Protein AF-A0A7S4CYU5-F1 (afdb_monomer_lite)

Radius of gyration: 22.6 Å; chains: 1; bounding box: 59×36×66 Å

Structure (mmCIF, N/CA/C/O backbone):
data_AF-A0A7S4CYU5-F1
#
_entry.id   AF-A0A7S4CYU5-F1
#
loop_
_atom_site.group_PDB
_atom_site.id
_atom_site.type_symbol
_atom_site.label_atom_id
_atom_site.label_alt_id
_atom_site.label_comp_id
_atom_site.label_asym_id
_atom_site.label_entity_id
_atom_site.label_seq_id
_atom_site.pdbx_PDB_ins_code
_atom_site.Cartn_x
_atom_site.Cartn_y
_atom_site.Cartn_z
_atom_site.occupancy
_atom_site.B_iso_or_equiv
_atom_site.auth_seq_id
_atom_site.auth_comp_id
_atom_site.auth_asym_id
_atom_site.auth_atom_id
_atom_site.pdbx_PDB_model_num
ATOM 1 N N . GLN A 1 1 ? -33.984 5.430 42.121 1.00 71.25 1 GLN A N 1
ATOM 2 C CA . GLN A 1 1 ? -34.114 4.980 40.721 1.00 71.25 1 GLN A CA 1
ATOM 3 C C . GLN A 1 1 ? -33.238 5.799 39.777 1.00 71.25 1 GLN A C 1
ATOM 5 O O . GLN A 1 1 ? -32.381 5.196 39.154 1.00 71.25 1 GLN A O 1
ATOM 10 N N . GLU A 1 2 ? -33.343 7.132 39.719 1.00 77.12 2 GLU A N 1
ATOM 11 C CA . GLU A 1 2 ? -32.511 7.954 38.804 1.00 77.12 2 GLU A CA 1
ATOM 12 C C . GLU A 1 2 ? -30.994 7.774 38.981 1.00 77.12 2 GLU A C 1
ATOM 14 O O . GLU A 1 2 ? -30.275 7.568 38.008 1.00 77.12 2 GLU A O 1
ATOM 19 N N . GLN A 1 3 ? -30.501 7.766 40.223 1.00 79.38 3 GLN A N 1
ATOM 20 C CA . GLN A 1 3 ? -29.066 7.624 40.515 1.00 79.38 3 GLN A CA 1
ATOM 21 C C . GLN A 1 3 ? -28.488 6.261 40.083 1.00 79.38 3 GLN A C 1
ATOM 23 O O . GLN A 1 3 ? -27.298 6.115 39.817 1.00 79.38 3 GLN A O 1
ATOM 28 N N . GLU A 1 4 ? -29.335 5.235 40.031 1.00 80.75 4 GLU A N 1
ATOM 29 C CA . GLU A 1 4 ? -28.962 3.897 39.576 1.00 80.75 4 GLU A CA 1
ATOM 30 C C . GLU A 1 4 ? -28.931 3.829 38.045 1.00 80.75 4 GLU A C 1
ATOM 32 O O . GLU A 1 4 ? -28.018 3.243 37.474 1.00 80.75 4 GLU A O 1
ATOM 37 N N . GLN A 1 5 ? -29.863 4.529 37.394 1.00 82.88 5 GLN A N 1
ATOM 38 C CA . GLN A 1 5 ? -29.935 4.676 35.943 1.00 82.88 5 GLN A CA 1
ATOM 39 C C . GLN A 1 5 ? -28.737 5.459 35.377 1.00 82.88 5 GLN A C 1
ATOM 41 O O . GLN A 1 5 ? -28.166 5.048 34.371 1.00 82.88 5 GLN A O 1
ATOM 46 N N . GLN A 1 6 ? -28.307 6.532 36.053 1.00 82.44 6 GLN A N 1
ATOM 47 C CA . GLN A 1 6 ? -27.100 7.285 35.679 1.00 82.44 6 GLN A CA 1
ATOM 48 C C . GLN A 1 6 ? -25.835 6.423 35.758 1.00 82.44 6 GLN A C 1
ATOM 50 O O . GLN A 1 6 ? -25.078 6.366 34.794 1.00 82.44 6 GLN A O 1
ATOM 55 N N . ARG A 1 7 ? -25.645 5.672 36.854 1.00 82.88 7 ARG A N 1
ATOM 56 C CA . ARG A 1 7 ? -24.494 4.758 36.984 1.00 82.88 7 ARG A CA 1
ATOM 57 C C . ARG A 1 7 ? -24.475 3.662 35.920 1.00 82.88 7 ARG A C 1
ATOM 59 O O . ARG A 1 7 ? -23.401 3.213 35.532 1.00 82.88 7 ARG A O 1
ATOM 66 N N . GLN A 1 8 ? -25.644 3.199 35.483 1.00 81.12 8 GLN A N 1
ATOM 67 C CA . GLN A 1 8 ? -25.748 2.210 34.412 1.00 81.12 8 GLN A CA 1
ATOM 68 C C . GLN A 1 8 ? -25.291 2.802 33.069 1.00 81.12 8 GLN A C 1
ATOM 70 O O . GLN A 1 8 ? -24.494 2.176 32.377 1.00 81.12 8 GLN A O 1
ATOM 75 N N . GLN A 1 9 ? -25.729 4.024 32.741 1.00 84.25 9 GLN A N 1
ATOM 76 C CA . GLN A 1 9 ? -25.320 4.721 31.514 1.00 84.25 9 GLN A CA 1
ATOM 77 C C . GLN A 1 9 ? -23.820 5.028 31.481 1.00 84.25 9 GLN A C 1
ATOM 79 O O . GLN A 1 9 ? -23.189 4.855 30.443 1.00 84.25 9 GLN A O 1
ATOM 84 N N . GLU A 1 10 ? -23.240 5.454 32.605 1.00 85.62 10 GLU A N 1
ATOM 85 C CA . GLU A 1 10 ? -21.796 5.704 32.703 1.00 85.62 10 GLU A CA 1
ATOM 86 C C . GLU A 1 10 ? -20.987 4.431 32.428 1.00 85.62 10 GLU A C 1
ATOM 88 O O . GLU A 1 10 ? -20.055 4.459 31.628 1.00 85.62 10 GLU A O 1
ATOM 93 N N . LYS A 1 11 ? -21.391 3.293 33.009 1.00 84.38 11 LYS A N 1
ATOM 94 C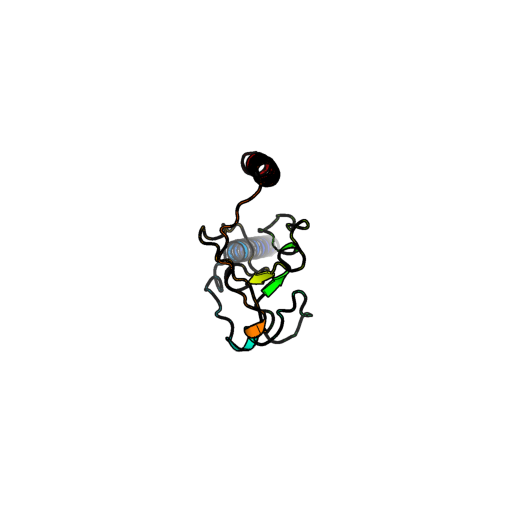 CA . LYS A 1 11 ? -20.749 1.996 32.743 1.00 84.38 11 LYS A CA 1
ATOM 95 C C . LYS A 1 11 ? -20.872 1.564 31.287 1.00 84.38 11 LYS A C 1
ATOM 97 O O . LYS A 1 11 ? -19.922 1.023 30.734 1.00 84.38 11 LYS A O 1
ATOM 102 N N . GLU A 1 12 ? -22.034 1.761 30.669 1.00 84.44 12 GLU A N 1
ATOM 103 C CA . GLU A 1 12 ? -22.233 1.428 29.255 1.00 84.44 12 GLU A CA 1
ATOM 104 C C . GLU A 1 12 ? -21.326 2.274 28.354 1.00 84.44 12 GLU A C 1
ATOM 106 O O . GLU A 1 12 ? -20.658 1.719 27.483 1.00 84.44 12 GLU A O 1
ATOM 111 N N . GLN A 1 13 ? -21.220 3.581 28.618 1.00 76.75 13 GLN A N 1
ATOM 112 C CA . GLN A 1 13 ? -20.301 4.464 27.894 1.00 76.75 13 GLN A CA 1
ATOM 113 C C . GLN A 1 13 ? -18.836 4.064 28.091 1.00 76.75 13 GLN A C 1
ATOM 115 O O . GLN A 1 13 ? -18.076 4.045 27.126 1.00 76.75 13 GLN A O 1
ATOM 120 N N . GLU A 1 14 ? -18.432 3.718 29.313 1.00 75.25 14 GLU A N 1
ATOM 121 C CA . GLU A 1 14 ? -17.062 3.286 29.609 1.00 75.25 14 GLU A CA 1
ATOM 122 C C . GLU A 1 14 ? -16.709 1.993 28.853 1.00 75.25 14 GLU A C 1
ATOM 124 O O . GLU A 1 14 ? -15.684 1.934 28.175 1.00 75.25 14 GLU A O 1
ATOM 129 N N . ILE A 1 15 ? -17.617 1.008 28.841 1.00 74.94 15 ILE A N 1
ATOM 130 C CA . ILE A 1 15 ? -17.467 -0.240 28.073 1.00 74.94 15 ILE A CA 1
ATOM 131 C C . ILE A 1 15 ? -17.390 0.030 26.565 1.00 74.94 15 ILE A C 1
ATOM 133 O O . ILE A 1 15 ? -16.635 -0.632 25.850 1.00 74.94 15 ILE A O 1
ATOM 137 N N . GLU A 1 16 ? -18.189 0.961 26.042 1.00 73.12 16 GLU A N 1
ATOM 138 C CA . GLU A 1 16 ? -18.119 1.339 24.630 1.00 73.12 16 GLU A CA 1
ATOM 139 C C . GLU A 1 16 ? -16.769 1.971 24.290 1.00 73.12 16 GLU A C 1
ATOM 141 O O . GLU A 1 16 ? -16.152 1.579 23.299 1.00 73.12 16 GLU A O 1
ATOM 146 N N . ILE A 1 17 ? -16.276 2.890 25.125 1.00 76.44 17 ILE A N 1
ATOM 147 C CA . ILE A 1 17 ? -14.968 3.530 24.946 1.00 76.44 17 ILE A CA 1
ATOM 148 C C . ILE A 1 17 ? -13.847 2.485 24.948 1.00 76.44 17 ILE A C 1
ATOM 150 O O . ILE A 1 17 ? -12.993 2.525 24.061 1.00 76.44 17 ILE A O 1
ATOM 154 N N . GLU A 1 18 ? -13.864 1.532 25.884 1.00 69.38 18 GLU A N 1
ATOM 155 C CA . GLU A 1 18 ? -12.885 0.439 25.941 1.00 69.38 18 GLU A CA 1
ATOM 156 C C . GLU A 1 18 ? -12.933 -0.436 24.684 1.00 69.38 18 GLU A C 1
ATOM 158 O O . GLU A 1 18 ? -11.903 -0.659 24.051 1.00 69.38 18 GLU A O 1
ATOM 163 N N . LYS A 1 19 ? -14.128 -0.845 24.236 1.00 72.75 19 LYS A N 1
ATOM 164 C CA . LYS A 1 19 ? -14.286 -1.613 22.988 1.00 72.75 19 LYS A CA 1
ATOM 165 C C . LYS A 1 19 ? -13.775 -0.851 21.770 1.00 72.75 19 LYS A C 1
ATOM 167 O O . LYS A 1 19 ? -13.139 -1.440 20.896 1.00 72.75 19 LYS A O 1
ATOM 172 N N . PHE A 1 20 ? -14.050 0.452 21.687 1.00 69.69 20 PHE A N 1
ATOM 173 C CA . PHE A 1 20 ? -13.521 1.293 20.616 1.00 69.69 20 PHE A CA 1
ATOM 174 C C . PHE A 1 20 ? -11.995 1.376 20.680 1.00 69.69 20 PHE A C 1
ATOM 176 O O . PHE A 1 20 ? -11.348 1.273 19.638 1.00 69.69 20 PHE A O 1
ATOM 183 N N . ALA A 1 21 ? -11.414 1.528 21.873 1.00 71.75 21 ALA A N 1
ATOM 184 C CA . ALA A 1 21 ? -9.968 1.534 22.062 1.00 71.75 21 ALA A CA 1
ATOM 185 C C . ALA A 1 21 ? -9.340 0.199 21.630 1.00 71.75 21 ALA A C 1
ATOM 187 O O . ALA A 1 21 ? -8.400 0.206 20.835 1.00 71.75 21 ALA A O 1
ATOM 188 N N . ASP A 1 22 ? -9.904 -0.933 22.046 1.00 71.38 22 ASP A N 1
ATOM 189 C CA . ASP A 1 22 ? -9.423 -2.265 21.670 1.00 71.38 22 ASP A CA 1
ATOM 190 C C . ASP A 1 22 ? -9.486 -2.491 20.156 1.00 71.38 22 ASP A C 1
ATOM 192 O O . ASP A 1 22 ? -8.520 -2.960 19.553 1.00 71.38 22 ASP A O 1
ATOM 196 N N . LEU A 1 23 ? -10.563 -2.059 19.493 1.00 68.88 23 LEU A N 1
ATOM 197 C CA . LEU A 1 23 ? -10.672 -2.101 18.030 1.00 68.88 23 LEU A CA 1
ATOM 198 C C . LEU A 1 23 ? -9.620 -1.227 17.323 1.00 68.88 23 LEU A C 1
ATOM 200 O O . LEU A 1 23 ? -9.191 -1.559 16.216 1.00 68.88 23 LEU A O 1
ATOM 204 N N . PHE A 1 24 ? -9.179 -0.121 17.934 1.00 68.81 24 PHE A N 1
ATOM 205 C CA . PHE A 1 24 ? -8.084 0.700 17.397 1.00 68.81 24 PHE A CA 1
ATOM 206 C C . PHE A 1 24 ? -6.707 0.046 17.549 1.00 68.81 24 PHE A C 1
ATOM 208 O O . PHE A 1 24 ? -5.801 0.382 16.779 1.00 68.81 24 PHE A O 1
ATOM 215 N N . TYR A 1 25 ? -6.540 -0.861 18.514 1.00 68.00 25 TYR A N 1
ATOM 216 C CA . TYR A 1 25 ? -5.283 -1.567 18.774 1.00 68.00 25 TYR A CA 1
ATOM 217 C C . TYR A 1 25 ? -5.289 -3.034 18.328 1.00 68.00 25 TYR A C 1
ATOM 219 O O . TYR A 1 25 ? -4.250 -3.692 18.433 1.00 68.00 25 TYR A O 1
ATOM 227 N N . SER A 1 26 ? -6.404 -3.530 17.785 1.00 72.25 26 SER A N 1
ATOM 228 C CA . SER A 1 26 ? -6.509 -4.904 17.306 1.00 72.25 26 SER A CA 1
ATOM 229 C C . SER A 1 26 ? -5.501 -5.197 16.188 1.00 72.25 26 SER A C 1
ATOM 231 O O . SER A 1 26 ? -5.281 -4.416 15.250 1.00 72.25 26 SER A O 1
ATOM 233 N N . ARG A 1 27 ? -4.867 -6.360 16.329 1.00 73.81 27 ARG A N 1
ATOM 234 C CA . ARG A 1 27 ? -3.927 -6.968 15.377 1.00 73.81 27 ARG A CA 1
ATOM 235 C C . ARG A 1 27 ? -4.427 -8.314 14.863 1.00 73.81 27 ARG A C 1
ATOM 237 O O . ARG A 1 27 ? -3.676 -9.061 14.239 1.00 73.81 27 ARG A O 1
ATOM 244 N N . GLU A 1 28 ? -5.679 -8.642 15.160 1.00 66.12 28 GLU A N 1
ATOM 245 C CA . GLU A 1 28 ? -6.340 -9.785 14.548 1.00 66.12 28 GLU A CA 1
ATOM 246 C C . GLU A 1 28 ? -6.359 -9.551 13.026 1.00 66.12 28 GLU A C 1
ATOM 248 O O . GLU A 1 28 ? -6.585 -8.429 12.574 1.00 66.12 28 GLU A O 1
ATOM 253 N N . GLU A 1 29 ? -6.026 -10.579 12.239 1.00 66.38 29 GLU A N 1
ATOM 254 C CA . GLU A 1 29 ? -5.839 -10.493 10.776 1.00 66.38 29 GLU A CA 1
ATOM 255 C C . GLU A 1 29 ? -4.590 -9.710 10.289 1.00 66.38 29 GLU A C 1
ATOM 257 O O . GLU A 1 29 ? -4.528 -9.311 9.125 1.00 66.38 29 GLU A O 1
ATOM 262 N N . GLU A 1 30 ? -3.565 -9.498 11.132 1.00 69.56 30 GLU A N 1
ATOM 263 C CA . GLU A 1 30 ? -2.259 -8.933 10.705 1.00 69.56 30 GLU A CA 1
ATOM 264 C C . GLU A 1 30 ? -1.308 -9.997 10.097 1.00 69.56 30 GLU A C 1
ATOM 266 O O . GLU A 1 30 ? -0.167 -9.702 9.726 1.00 69.56 30 GLU A O 1
ATOM 271 N N . GLU A 1 31 ? -1.749 -11.253 9.981 1.00 70.94 31 GLU A N 1
ATOM 272 C CA . GLU A 1 31 ? -0.959 -12.298 9.329 1.00 70.94 31 GLU A CA 1
ATOM 273 C C . GLU A 1 31 ? -0.962 -12.141 7.800 1.00 70.94 31 GLU A C 1
ATOM 275 O O . GLU A 1 31 ? -1.999 -11.824 7.207 1.00 70.94 31 GLU A O 1
ATOM 280 N N . PRO A 1 32 ? 0.185 -12.387 7.134 1.00 70.50 32 PRO A N 1
ATOM 281 C CA . PRO A 1 32 ? 0.253 -12.377 5.682 1.00 70.50 32 PRO A CA 1
ATOM 282 C C . PRO A 1 32 ? -0.767 -13.348 5.075 1.00 70.50 32 PRO A C 1
ATOM 284 O O . PRO A 1 32 ? -0.679 -14.561 5.265 1.00 70.50 32 PRO A O 1
ATOM 287 N N . THR A 1 33 ? -1.726 -12.820 4.316 1.00 71.38 33 THR A N 1
ATOM 288 C CA . THR A 1 33 ? -2.640 -13.641 3.521 1.00 71.38 33 THR A CA 1
ATOM 289 C C . THR A 1 33 ? -1.993 -13.947 2.174 1.00 71.38 33 THR A C 1
ATOM 291 O O . THR A 1 33 ? -1.925 -13.093 1.285 1.00 71.38 33 THR A O 1
ATOM 294 N N . SER A 1 34 ? -1.516 -15.182 2.006 1.00 74.81 34 SER A N 1
ATOM 295 C CA . SER A 1 34 ? -1.008 -15.653 0.717 1.00 74.81 34 SER A CA 1
ATOM 296 C C . SER A 1 34 ? -2.106 -15.581 -0.342 1.00 74.81 34 SER A C 1
ATOM 298 O O . SER A 1 34 ? -3.208 -16.092 -0.131 1.00 74.81 34 SER A O 1
ATOM 300 N N . TRP A 1 35 ? -1.802 -14.998 -1.497 1.00 77.00 35 TRP A N 1
ATOM 301 C CA . TRP A 1 35 ? -2.691 -15.048 -2.652 1.00 77.00 35 TRP A CA 1
ATOM 302 C C . TRP A 1 35 ? -2.465 -16.339 -3.464 1.00 77.00 35 TRP A C 1
ATOM 304 O O . TRP A 1 35 ? -1.330 -16.814 -3.542 1.00 77.00 35 TRP A O 1
ATOM 314 N N . PRO A 1 36 ? -3.519 -16.920 -4.074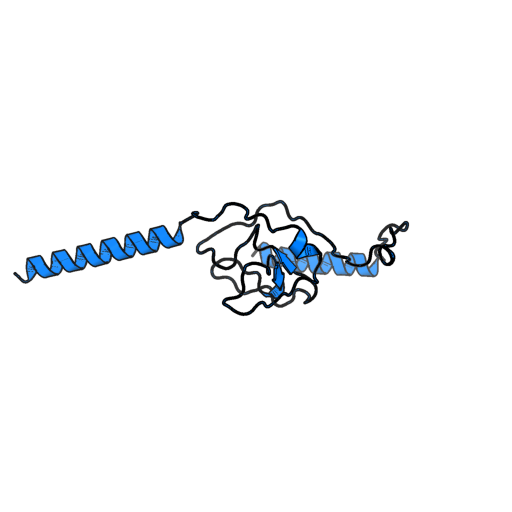 1.00 77.19 36 PRO A N 1
ATOM 315 C CA . PRO A 1 36 ? -3.383 -18.029 -5.020 1.00 77.19 36 PRO A CA 1
ATOM 316 C C . PRO A 1 36 ? -2.518 -17.633 -6.218 1.00 77.19 36 PRO A C 1
ATOM 318 O O . PRO A 1 36 ? -2.703 -16.541 -6.755 1.00 77.19 36 PRO A O 1
ATOM 321 N N . LEU A 1 37 ? -1.614 -18.514 -6.661 1.00 77.38 37 LEU A N 1
ATOM 322 C CA . LEU A 1 37 ? -0.716 -18.237 -7.793 1.00 77.38 37 LEU A CA 1
ATOM 323 C C . LEU A 1 37 ? -1.474 -17.887 -9.079 1.00 77.38 37 LEU A C 1
ATOM 325 O O . LEU A 1 37 ? -1.028 -17.010 -9.810 1.00 77.38 37 LEU A O 1
ATOM 329 N N . ASP A 1 38 ? -2.650 -18.477 -9.280 1.00 79.12 38 ASP A N 1
ATOM 330 C CA . ASP A 1 38 ? -3.558 -18.217 -10.403 1.00 79.12 38 ASP A CA 1
ATOM 331 C C . ASP A 1 38 ? -3.930 -16.725 -10.542 1.00 79.12 38 ASP A C 1
ATOM 333 O O . ASP A 1 38 ? -4.271 -16.255 -11.625 1.00 79.12 38 ASP A O 1
ATOM 337 N N . ASN A 1 39 ? -3.823 -15.931 -9.467 1.00 75.44 39 ASN A N 1
ATOM 338 C CA . ASN A 1 39 ? -4.032 -14.482 -9.537 1.00 75.44 39 ASN A CA 1
ATOM 339 C C . ASN A 1 39 ? -2.954 -13.759 -10.372 1.00 75.44 39 ASN A C 1
ATOM 341 O O . ASN A 1 39 ? -3.187 -12.622 -10.779 1.00 75.44 39 ASN A O 1
ATOM 345 N N . LEU A 1 40 ? -1.792 -14.378 -10.615 1.00 76.06 40 LEU A N 1
ATOM 346 C CA . LEU A 1 40 ? -0.734 -13.834 -11.474 1.00 76.06 40 LEU A CA 1
ATOM 347 C C . LEU A 1 40 ? -0.928 -14.151 -12.957 1.00 76.06 40 LEU A C 1
ATOM 349 O O . LEU A 1 40 ? -0.303 -13.492 -13.786 1.00 76.06 40 LEU A O 1
ATOM 353 N N . ASP A 1 41 ? -1.777 -15.116 -13.311 1.00 75.81 41 ASP A N 1
ATOM 354 C CA . ASP A 1 41 ? -2.046 -15.445 -14.719 1.00 75.81 41 ASP A CA 1
ATOM 355 C C . ASP A 1 41 ? -2.844 -14.336 -15.418 1.00 75.81 41 ASP A C 1
ATOM 357 O O . ASP A 1 41 ? -2.909 -14.243 -16.647 1.00 75.81 41 ASP A O 1
ATOM 361 N N . HIS A 1 42 ? -3.460 -13.459 -14.630 1.00 72.38 42 HIS A N 1
ATOM 362 C CA . HIS A 1 42 ? -4.261 -12.351 -15.106 1.00 72.38 42 HIS A CA 1
ATOM 363 C C . HIS A 1 42 ? -3.607 -11.026 -14.754 1.00 72.38 42 HIS A C 1
ATOM 365 O O . HIS A 1 42 ? -2.995 -10.870 -13.699 1.00 72.38 42 HIS A O 1
ATOM 371 N N . LYS A 1 43 ? -3.789 -10.034 -15.632 1.00 72.56 43 LYS A N 1
ATOM 372 C CA . LYS A 1 43 ? -3.340 -8.676 -15.344 1.00 72.56 43 LYS A CA 1
ATOM 373 C C . LYS A 1 43 ? -3.989 -8.208 -14.039 1.00 72.56 43 LYS A C 1
ATOM 375 O O . LYS A 1 43 ? -5.223 -8.146 -13.985 1.00 72.56 43 LYS A O 1
ATOM 380 N N . PRO A 1 44 ? -3.199 -7.864 -13.012 1.00 70.12 44 PRO A N 1
ATOM 381 C CA . PRO A 1 44 ? -3.755 -7.445 -11.741 1.00 70.12 44 PRO A CA 1
ATOM 382 C C . PRO A 1 44 ? -4.568 -6.160 -11.939 1.00 70.12 44 PRO A C 1
ATOM 384 O O . PRO A 1 44 ? -4.109 -5.182 -12.534 1.00 70.12 44 PRO A O 1
ATOM 387 N N . GLN A 1 45 ? -5.826 -6.193 -11.500 1.00 67.31 45 GLN A N 1
ATOM 388 C CA . GLN A 1 45 ? -6.773 -5.096 -11.674 1.00 67.31 45 GLN A CA 1
ATOM 389 C C . GLN A 1 45 ? -6.826 -4.274 -10.384 1.00 67.31 45 GLN A C 1
ATOM 391 O O . GLN A 1 45 ? -7.254 -4.769 -9.346 1.00 67.31 45 GLN A O 1
ATOM 396 N N . ALA A 1 46 ? -6.395 -3.016 -10.466 1.00 62.88 46 ALA A N 1
ATOM 397 C CA . ALA A 1 46 ? -6.181 -2.152 -9.306 1.00 62.88 46 ALA A CA 1
ATOM 398 C C . ALA A 1 46 ? -7.466 -1.784 -8.535 1.00 62.88 46 ALA A C 1
ATOM 400 O O . ALA A 1 46 ? -7.408 -1.512 -7.335 1.00 62.88 46 ALA A O 1
ATOM 401 N N . ASP A 1 47 ? -8.611 -1.797 -9.227 1.00 59.56 47 ASP A N 1
ATOM 402 C CA . ASP A 1 47 ? -9.903 -1.311 -8.740 1.00 59.56 47 ASP A CA 1
ATOM 403 C C . ASP A 1 47 ? -10.980 -2.397 -8.913 1.00 59.56 47 ASP A C 1
ATOM 405 O O . ASP A 1 47 ? -11.824 -2.343 -9.812 1.00 59.56 47 ASP A O 1
ATOM 409 N N . ALA A 1 48 ? -10.938 -3.437 -8.076 1.00 53.34 48 ALA A N 1
ATOM 410 C CA . ALA A 1 48 ? -12.029 -4.406 -8.013 1.00 53.34 48 ALA A CA 1
ATOM 411 C C . ALA A 1 48 ? -13.228 -3.818 -7.236 1.00 53.34 48 ALA A C 1
ATOM 413 O O . ALA A 1 48 ? -13.041 -3.275 -6.144 1.00 53.34 48 ALA A O 1
ATOM 414 N N . PRO A 1 49 ? -14.465 -3.922 -7.758 1.00 51.16 49 PRO A N 1
ATOM 415 C CA . PRO A 1 49 ? -15.651 -3.428 -7.066 1.00 51.16 49 PRO A CA 1
ATOM 416 C C . PRO A 1 49 ? -15.917 -4.191 -5.752 1.00 51.16 49 PRO A C 1
ATOM 418 O O . PRO A 1 49 ? -15.559 -5.370 -5.633 1.00 51.16 49 PRO A O 1
ATOM 421 N N . PRO A 1 50 ? -16.573 -3.549 -4.765 1.00 45.81 50 PRO A N 1
ATOM 422 C CA . PRO A 1 50 ? -16.926 -4.187 -3.501 1.00 45.81 50 PRO A CA 1
ATOM 423 C C . PRO A 1 50 ? -17.855 -5.386 -3.745 1.00 45.81 50 PRO A C 1
ATOM 425 O O . PRO A 1 50 ? -18.876 -5.258 -4.414 1.00 45.81 50 PRO A O 1
ATOM 428 N N . GLY A 1 51 ? -17.493 -6.557 -3.208 1.00 45.22 51 GLY A N 1
ATOM 429 C CA . GLY A 1 51 ? -18.274 -7.797 -3.332 1.00 45.22 51 GLY A CA 1
ATOM 430 C C . GLY A 1 51 ? -17.720 -8.846 -4.306 1.00 45.22 51 GLY A C 1
ATOM 431 O O . GLY A 1 51 ? -18.324 -9.907 -4.444 1.00 45.22 51 GLY A O 1
ATOM 432 N N . ARG A 1 52 ? -16.573 -8.607 -4.961 1.00 44.31 52 ARG A N 1
ATOM 433 C CA . ARG A 1 52 ? -15.865 -9.659 -5.714 1.00 44.31 52 ARG A CA 1
ATOM 434 C C . ARG A 1 52 ? -15.069 -10.575 -4.763 1.00 44.31 52 ARG A C 1
ATOM 436 O O . ARG A 1 52 ? -14.437 -10.050 -3.844 1.00 44.31 52 ARG A O 1
ATOM 443 N N . PRO A 1 53 ? -15.041 -11.907 -4.980 1.00 44.19 53 PRO A N 1
ATOM 444 C CA . PRO A 1 53 ? -14.097 -12.795 -4.297 1.00 44.19 53 PRO A CA 1
ATOM 445 C C . PRO A 1 53 ? -12.653 -12.329 -4.535 1.00 44.19 53 PRO A C 1
ATOM 447 O O . PRO A 1 53 ? -12.369 -11.710 -5.562 1.00 44.19 53 PRO A O 1
ATOM 450 N N . ALA A 1 54 ? -11.778 -12.585 -3.559 1.00 45.22 54 ALA A N 1
ATOM 451 C CA . ALA A 1 54 ? -10.428 -12.038 -3.372 1.00 45.22 54 ALA A CA 1
ATOM 452 C C . ALA A 1 54 ? -9.402 -12.372 -4.485 1.00 45.22 54 ALA A C 1
ATOM 454 O O . ALA A 1 54 ? -8.345 -12.945 -4.238 1.00 45.22 54 ALA A O 1
ATOM 455 N N . HIS A 1 55 ? -9.693 -11.979 -5.722 1.00 50.88 55 HIS A N 1
ATOM 456 C CA . HIS A 1 55 ? -8.757 -12.001 -6.848 1.00 50.88 55 HIS A CA 1
ATOM 457 C C . HIS A 1 55 ? -7.985 -10.682 -6.990 1.00 50.88 55 HIS A C 1
ATOM 459 O O . HIS A 1 55 ? -7.032 -10.598 -7.756 1.00 50.88 55 HIS A O 1
ATOM 465 N N . ALA A 1 56 ? -8.356 -9.646 -6.235 1.00 63.94 56 ALA A N 1
ATOM 466 C CA . ALA A 1 56 ? -7.572 -8.424 -6.124 1.00 63.94 56 ALA A CA 1
ATOM 467 C C . ALA A 1 56 ? -6.589 -8.572 -4.961 1.00 63.94 56 ALA A C 1
ATOM 469 O O . ALA A 1 56 ? -6.762 -7.971 -3.913 1.00 63.94 56 ALA A O 1
ATOM 470 N N . ALA A 1 57 ? -5.560 -9.402 -5.134 1.00 75.62 57 ALA A N 1
ATOM 471 C CA . ALA A 1 57 ? -4.439 -9.469 -4.190 1.00 75.62 57 ALA A CA 1
ATOM 472 C C . ALA A 1 57 ? -3.605 -8.171 -4.161 1.00 75.62 57 ALA A C 1
ATOM 474 O O . ALA A 1 57 ? -2.638 -8.070 -3.401 1.00 75.62 57 ALA A O 1
ATOM 475 N N . PHE A 1 58 ? -3.960 -7.215 -5.023 1.00 82.06 58 PHE A N 1
ATOM 476 C CA . PHE A 1 58 ? -3.252 -5.986 -5.304 1.00 82.06 58 PHE A CA 1
ATOM 477 C C . PHE A 1 58 ? -4.233 -4.820 -5.465 1.00 82.06 58 PHE A C 1
ATOM 479 O O . PHE A 1 58 ? -5.312 -4.981 -6.035 1.00 82.06 58 PHE A O 1
ATOM 486 N N . TYR A 1 59 ? -3.820 -3.630 -5.041 1.00 83.81 59 TYR A N 1
ATOM 487 C CA . TYR A 1 59 ? -4.522 -2.370 -5.281 1.00 83.81 59 TYR A CA 1
ATOM 488 C C . TYR A 1 59 ? -3.563 -1.301 -5.808 1.00 83.81 59 TYR A C 1
ATOM 490 O O . TYR A 1 59 ? -2.347 -1.425 -5.674 1.00 83.81 59 TYR A O 1
ATOM 498 N N . ALA A 1 60 ? -4.106 -0.233 -6.396 1.00 87.25 60 ALA A N 1
ATOM 499 C CA . ALA A 1 60 ? -3.296 0.858 -6.940 1.00 87.25 60 ALA A CA 1
ATOM 500 C C . ALA A 1 60 ? -2.380 1.468 -5.868 1.00 87.25 60 ALA A C 1
ATOM 502 O O . ALA A 1 60 ? -2.861 1.875 -4.807 1.00 87.25 60 ALA A O 1
ATOM 503 N N . ALA A 1 61 ? -1.085 1.626 -6.146 1.00 87.06 61 ALA A N 1
ATOM 504 C CA . ALA A 1 61 ? -0.150 2.197 -5.177 1.00 87.06 61 ALA A CA 1
ATOM 505 C C . ALA A 1 61 ? -0.549 3.613 -4.733 1.00 87.06 61 ALA A C 1
ATOM 507 O O . ALA A 1 61 ? -0.403 3.962 -3.564 1.00 87.06 61 ALA A O 1
ATOM 508 N N . ARG A 1 62 ? -1.184 4.392 -5.618 1.00 87.06 62 ARG A N 1
ATOM 509 C CA . ARG A 1 62 ? -1.768 5.707 -5.297 1.00 87.06 62 ARG A CA 1
ATOM 510 C C . ARG A 1 62 ? -2.815 5.696 -4.178 1.00 87.06 62 ARG A C 1
ATOM 512 O O . ARG A 1 62 ? -3.077 6.734 -3.573 1.00 87.06 62 ARG A O 1
ATOM 519 N N . ALA A 1 63 ? -3.430 4.543 -3.913 1.00 85.50 63 ALA A N 1
ATOM 520 C CA . ALA A 1 63 ? -4.395 4.344 -2.837 1.00 85.50 63 ALA A CA 1
ATOM 521 C C . ALA A 1 63 ? -3.743 3.871 -1.524 1.00 85.50 63 ALA A C 1
ATOM 523 O O . ALA A 1 63 ? -4.438 3.757 -0.517 1.00 85.50 63 ALA A O 1
ATOM 524 N N . PHE A 1 64 ? -2.430 3.615 -1.498 1.00 86.38 64 PHE A N 1
ATOM 525 C CA . PHE A 1 64 ? -1.710 3.299 -0.266 1.00 86.38 64 PHE A CA 1
ATOM 526 C C . PHE A 1 64 ? -1.657 4.519 0.652 1.00 86.38 64 PHE A C 1
ATOM 528 O O . PHE A 1 64 ? -1.231 5.606 0.252 1.00 86.38 64 PHE A O 1
ATOM 535 N N . HIS A 1 65 ? -2.055 4.318 1.905 1.00 84.25 65 HIS A N 1
ATOM 536 C CA . HIS A 1 65 ? -1.931 5.305 2.965 1.00 84.25 65 HIS A CA 1
ATOM 537 C C . HIS A 1 65 ? -1.768 4.618 4.317 1.00 84.25 65 HIS A C 1
ATOM 539 O O . HIS A 1 65 ? -2.315 3.546 4.559 1.00 84.25 65 HIS A O 1
ATOM 545 N N . LEU A 1 66 ? -1.067 5.276 5.237 1.00 82.56 66 LEU A N 1
ATOM 546 C CA . LEU A 1 66 ? -1.088 4.872 6.640 1.00 82.56 66 LEU A CA 1
ATOM 547 C C . LEU A 1 66 ? -2.362 5.377 7.320 1.00 82.56 66 LEU A C 1
ATOM 549 O O . LEU A 1 66 ? -3.067 6.255 6.813 1.00 82.56 66 LEU A O 1
ATOM 553 N N . PHE A 1 67 ? -2.653 4.833 8.496 1.00 80.00 67 PHE A N 1
ATOM 554 C CA . PHE A 1 67 ? -3.782 5.276 9.300 1.00 80.00 67 PHE A CA 1
ATOM 555 C C . PHE A 1 67 ? -3.732 6.792 9.550 1.00 80.00 67 PHE A C 1
ATOM 557 O O . PHE A 1 67 ? -2.696 7.334 9.940 1.00 80.00 67 PHE A O 1
ATOM 564 N N . LYS A 1 68 ? -4.859 7.471 9.289 1.00 81.56 68 LYS A N 1
ATOM 565 C CA . LYS A 1 68 ? -5.023 8.939 9.335 1.00 81.56 68 LYS A CA 1
ATOM 566 C C . LYS A 1 68 ? -4.099 9.745 8.403 1.00 81.56 68 LYS A C 1
ATOM 568 O O . LYS A 1 68 ? -4.012 10.961 8.555 1.00 81.56 68 LYS A O 1
ATOM 573 N N . ARG A 1 69 ? -3.422 9.115 7.435 1.00 82.94 69 ARG A N 1
ATOM 574 C CA . ARG A 1 69 ? -2.612 9.812 6.423 1.00 82.94 69 ARG A CA 1
ATOM 575 C C . ARG A 1 69 ? -3.330 9.885 5.081 1.00 82.94 69 ARG A C 1
ATOM 577 O O . ARG A 1 69 ? -4.219 9.091 4.788 1.00 82.94 69 ARG A O 1
ATOM 584 N N . VAL A 1 70 ? -2.925 10.857 4.269 1.00 84.75 70 VAL A N 1
ATOM 585 C CA . VAL A 1 70 ? -3.414 11.014 2.897 1.00 84.75 70 VAL A CA 1
ATOM 586 C C . VAL A 1 70 ? -2.734 9.971 1.995 1.00 84.75 70 VAL A C 1
ATOM 588 O O . VAL A 1 70 ? -1.546 9.703 2.189 1.00 84.75 70 VAL A O 1
ATOM 591 N N . PRO A 1 71 ? -3.451 9.389 1.016 1.00 85.44 71 PRO A N 1
ATOM 592 C CA . PRO A 1 71 ? -2.852 8.496 0.030 1.00 85.44 71 PRO A CA 1
ATOM 593 C C . PRO A 1 71 ? -1.756 9.141 -0.812 1.00 85.44 71 PRO A C 1
ATOM 595 O O . PRO A 1 71 ? -1.806 10.338 -1.105 1.00 85.44 71 PRO A O 1
ATOM 598 N N . LEU A 1 72 ? -0.790 8.327 -1.240 1.00 83.06 72 LEU A N 1
ATOM 599 C CA . LEU A 1 72 ? 0.331 8.743 -2.088 1.00 83.06 72 LEU A CA 1
ATOM 600 C C . LEU A 1 72 ? -0.103 8.928 -3.552 1.00 83.06 72 LEU A C 1
ATOM 602 O O . LEU A 1 72 ? 0.291 8.179 -4.438 1.00 83.06 72 LEU A O 1
ATOM 606 N N . ARG A 1 73 ? -0.925 9.948 -3.817 1.00 82.94 73 ARG A N 1
ATOM 607 C CA . ARG A 1 73 ? -1.590 10.170 -5.119 1.00 82.94 73 ARG A CA 1
ATOM 608 C C . ARG A 1 73 ? -0.655 10.365 -6.316 1.00 82.94 73 ARG A C 1
ATOM 610 O O . ARG A 1 73 ? -1.118 10.270 -7.443 1.00 82.94 73 ARG A O 1
ATOM 617 N N . THR A 1 74 ? 0.613 10.683 -6.078 1.00 86.62 74 THR A N 1
ATOM 618 C CA . THR A 1 74 ? 1.619 10.930 -7.120 1.00 86.62 74 THR A CA 1
ATOM 619 C C . THR A 1 74 ? 2.259 9.653 -7.655 1.00 86.62 74 THR A C 1
ATOM 621 O O . THR A 1 74 ? 3.073 9.735 -8.570 1.00 86.62 74 THR A O 1
ATOM 624 N N . LEU A 1 75 ? 1.947 8.489 -7.072 1.00 84.81 75 LEU A N 1
ATOM 625 C CA . LEU A 1 75 ? 2.501 7.221 -7.534 1.00 84.81 75 LEU A CA 1
ATOM 626 C C . LEU A 1 75 ? 1.898 6.794 -8.883 1.00 84.81 75 LEU A C 1
ATOM 628 O O . LEU A 1 75 ? 0.714 7.054 -9.113 1.00 84.81 75 LEU A O 1
ATOM 632 N N . PRO A 1 76 ? 2.688 6.123 -9.743 1.00 86.88 76 PRO A N 1
ATOM 633 C CA . PRO A 1 76 ? 2.235 5.661 -11.053 1.00 86.88 76 PRO A CA 1
ATOM 634 C C . PRO A 1 76 ? 1.048 4.687 -11.005 1.00 86.88 76 PRO A C 1
ATOM 636 O O . PRO A 1 76 ? 0.856 3.949 -10.036 1.00 86.88 76 PRO A O 1
ATOM 639 N N . ASP A 1 77 ? 0.270 4.665 -12.089 1.00 82.25 77 ASP A N 1
ATOM 640 C CA . ASP A 1 77 ? -0.953 3.858 -12.226 1.00 82.25 77 ASP A CA 1
ATOM 641 C C . ASP A 1 77 ? -0.687 2.373 -12.503 1.00 82.25 77 ASP A C 1
ATOM 643 O O . ASP A 1 77 ? -1.532 1.520 -12.234 1.00 82.25 77 ASP A O 1
ATOM 647 N N . ASP A 1 78 ? 0.484 2.066 -13.047 1.00 82.88 78 ASP A N 1
ATOM 648 C CA . ASP A 1 78 ? 0.998 0.720 -13.287 1.00 82.88 78 ASP A CA 1
ATOM 649 C C . ASP A 1 78 ? 1.622 0.092 -12.031 1.00 82.88 78 ASP A C 1
ATOM 651 O O . ASP A 1 78 ? 1.858 -1.116 -11.994 1.00 82.88 78 ASP A O 1
ATOM 655 N N . MET A 1 79 ? 1.834 0.883 -10.976 1.00 85.81 79 MET A N 1
ATOM 656 C CA . MET A 1 79 ? 2.353 0.401 -9.706 1.00 85.81 79 MET A CA 1
ATOM 657 C C . MET A 1 79 ? 1.219 -0.092 -8.805 1.00 85.81 79 MET A C 1
ATOM 659 O O . MET A 1 79 ? 0.255 0.621 -8.503 1.00 85.81 79 MET A O 1
ATOM 663 N N . LEU A 1 80 ? 1.373 -1.313 -8.304 1.00 85.75 80 LEU A N 1
ATOM 664 C CA . LEU A 1 80 ? 0.402 -1.960 -7.435 1.00 85.75 80 LEU A CA 1
ATOM 665 C C . LEU A 1 80 ? 1.039 -2.381 -6.110 1.00 85.75 80 LEU A C 1
ATOM 667 O O . LEU A 1 80 ? 2.220 -2.715 -6.048 1.00 85.75 80 LEU A O 1
ATOM 671 N N . VAL A 1 81 ? 0.242 -2.387 -5.045 1.00 85.00 81 VAL A N 1
ATOM 672 C CA . VAL A 1 81 ? 0.645 -2.833 -3.708 1.00 85.00 81 VAL A CA 1
ATOM 673 C C . VAL A 1 81 ? -0.176 -4.049 -3.331 1.00 85.00 81 VAL A C 1
ATOM 675 O O . VAL A 1 81 ? -1.389 -4.059 -3.527 1.00 85.00 81 VAL A O 1
ATOM 678 N N . SER A 1 82 ? 0.485 -5.076 -2.801 1.00 83.69 82 SER A N 1
ATOM 679 C CA . SER A 1 82 ? -0.204 -6.280 -2.353 1.00 83.69 82 SER A CA 1
ATOM 680 C C . SER A 1 82 ? -0.916 -6.058 -1.020 1.00 83.69 82 SER A C 1
ATOM 682 O O . SER A 1 82 ? -0.304 -5.578 -0.063 1.00 83.69 82 SER A O 1
ATOM 684 N N . ASP A 1 83 ? -2.167 -6.512 -0.924 1.00 79.56 83 ASP A N 1
ATOM 685 C CA . ASP A 1 83 ? -2.929 -6.531 0.333 1.00 79.56 83 ASP A CA 1
ATOM 686 C C . ASP A 1 83 ? -2.320 -7.490 1.381 1.00 79.56 83 ASP A C 1
ATOM 688 O O . ASP A 1 83 ? -2.659 -7.407 2.558 1.00 79.56 83 ASP A O 1
ATOM 692 N N . ASN A 1 84 ? -1.383 -8.363 0.981 1.00 78.81 84 ASN A N 1
ATOM 693 C CA . ASN A 1 84 ? -0.726 -9.349 1.847 1.00 78.81 84 ASN A CA 1
ATOM 694 C C . ASN A 1 84 ? 0.092 -8.706 2.986 1.00 78.81 84 ASN A C 1
ATOM 696 O O . ASN A 1 84 ? 0.118 -9.203 4.108 1.00 78.81 84 ASN A O 1
ATOM 700 N N . TYR A 1 85 ? 0.771 -7.590 2.706 1.00 74.38 85 TYR A N 1
ATOM 701 C CA . TYR A 1 85 ? 1.633 -6.915 3.687 1.00 74.38 85 TYR A CA 1
ATOM 702 C C . TYR A 1 85 ? 1.030 -5.630 4.239 1.00 74.38 85 TYR A C 1
ATOM 704 O O . TYR A 1 85 ? 1.499 -5.131 5.264 1.00 74.38 85 TYR A O 1
ATOM 712 N N . PHE A 1 86 ? 0.038 -5.070 3.548 1.00 78.81 86 PHE A N 1
ATOM 713 C CA . PHE A 1 86 ? -0.637 -3.862 3.979 1.00 78.81 86 PHE A CA 1
ATOM 714 C C . PHE A 1 86 ? -2.089 -3.855 3.507 1.00 78.81 86 PHE A C 1
ATOM 716 O O . PHE A 1 86 ? -2.395 -3.424 2.398 1.00 78.81 86 PHE A O 1
ATOM 723 N N . ASN A 1 87 ? -2.991 -4.318 4.368 1.00 78.50 87 ASN A N 1
ATOM 724 C CA . ASN A 1 87 ? -4.417 -4.306 4.080 1.00 78.50 87 ASN A CA 1
ATOM 725 C C . ASN A 1 87 ? -5.015 -2.933 4.419 1.00 78.50 87 ASN A C 1
ATOM 727 O O . ASN A 1 87 ? -4.917 -2.451 5.548 1.00 78.50 87 ASN A O 1
ATOM 731 N N . LYS A 1 88 ? -5.704 -2.312 3.456 1.00 78.38 88 LYS A N 1
ATOM 732 C CA . LYS A 1 88 ? -6.362 -1.001 3.631 1.00 78.38 88 LYS A CA 1
ATOM 733 C C . LYS A 1 88 ? -7.440 -0.976 4.727 1.00 78.38 88 LYS A C 1
ATOM 735 O O . LYS A 1 88 ? -7.835 0.104 5.157 1.00 78.38 88 LYS A O 1
ATOM 740 N N . ARG A 1 89 ? -7.943 -2.138 5.165 1.00 76.25 89 ARG A N 1
ATOM 741 C CA . ARG A 1 89 ? -8.932 -2.263 6.253 1.00 76.25 89 ARG A CA 1
ATOM 742 C C . ARG A 1 89 ? -8.316 -2.132 7.645 1.00 76.25 89 ARG A C 1
ATOM 744 O O . ARG A 1 89 ? -9.042 -1.895 8.604 1.00 76.25 89 ARG A O 1
ATOM 751 N N . TRP A 1 90 ? -7.000 -2.277 7.764 1.00 77.12 90 TRP A N 1
ATOM 752 C CA . TRP A 1 90 ? -6.306 -2.204 9.041 1.00 77.12 90 TRP A CA 1
ATOM 753 C C . TRP A 1 90 ? -6.396 -0.789 9.660 1.00 77.12 90 TRP A C 1
ATOM 755 O O . TRP A 1 90 ? -6.046 0.213 9.036 1.00 77.12 90 TRP A O 1
ATOM 765 N N . SER A 1 91 ? -6.829 -0.698 10.923 1.00 74.06 91 SER A N 1
ATOM 766 C CA . SER A 1 91 ? -7.047 0.548 11.692 1.00 74.06 91 SER A CA 1
ATOM 767 C C . SER A 1 91 ? -5.976 0.769 12.770 1.00 74.06 91 SER A C 1
ATOM 769 O O . SER A 1 91 ? -5.475 -0.194 13.330 1.00 74.06 91 SER A O 1
ATOM 771 N N . GLY A 1 92 ? -5.592 2.007 13.083 1.00 75.50 92 GLY A N 1
ATOM 772 C CA . GLY A 1 92 ? -4.577 2.283 14.115 1.00 75.50 92 GLY A CA 1
ATOM 773 C C . GLY A 1 92 ? -3.151 2.480 13.583 1.00 75.50 92 GLY A C 1
ATOM 774 O O . GLY A 1 92 ? -2.847 2.274 12.407 1.00 75.50 92 GLY A O 1
ATOM 775 N N . PHE A 1 93 ? -2.258 2.963 14.450 1.00 75.19 93 PHE A N 1
ATOM 776 C CA . PHE A 1 93 ? -0.903 3.367 14.065 1.00 75.19 93 PHE A CA 1
ATOM 777 C C . PHE A 1 93 ? 0.002 2.154 13.822 1.00 75.19 93 PHE A C 1
ATOM 779 O O . PHE A 1 93 ? 0.456 1.509 14.765 1.00 75.19 93 PHE A O 1
ATOM 786 N N . ARG A 1 94 ? 0.316 1.878 12.551 1.00 74.62 94 ARG A N 1
ATOM 787 C CA . ARG A 1 94 ? 1.227 0.799 12.139 1.00 74.62 94 ARG A CA 1
ATOM 788 C C . ARG A 1 94 ? 2.427 1.336 11.370 1.00 74.62 94 ARG A C 1
ATOM 790 O O . ARG A 1 94 ? 2.343 2.358 10.687 1.00 74.62 94 ARG A O 1
ATOM 797 N N . ARG A 1 95 ? 3.547 0.623 11.483 1.00 71.81 95 ARG A N 1
ATOM 798 C CA . ARG A 1 95 ? 4.762 0.859 10.696 1.00 71.81 95 ARG A CA 1
ATOM 799 C C . ARG A 1 95 ? 4.851 -0.224 9.617 1.00 71.81 95 ARG A C 1
ATOM 801 O O . ARG A 1 95 ? 4.768 -1.396 9.979 1.00 71.81 95 ARG A O 1
ATOM 808 N N . PRO A 1 96 ? 5.023 0.126 8.331 1.00 69.88 96 PRO A N 1
ATOM 809 C CA . PRO A 1 96 ? 5.381 -0.851 7.307 1.00 69.88 96 PRO A CA 1
ATOM 810 C C . PRO A 1 96 ? 6.647 -1.615 7.716 1.00 69.88 96 PRO A C 1
ATOM 812 O O . PRO A 1 96 ? 7.520 -1.054 8.383 1.00 69.88 96 PRO A O 1
ATOM 815 N N . LYS A 1 97 ? 6.765 -2.889 7.327 1.00 67.19 97 LYS A N 1
ATOM 816 C CA . LYS A 1 97 ? 8.012 -3.638 7.530 1.00 67.19 97 LYS A CA 1
ATOM 817 C C . LYS A 1 97 ? 9.133 -3.009 6.694 1.00 67.19 97 LYS A C 1
ATOM 819 O O . LYS A 1 97 ? 8.893 -2.533 5.590 1.00 67.19 97 LYS A O 1
ATOM 824 N N . ASN A 1 98 ? 10.367 -3.081 7.193 1.00 64.62 98 ASN A N 1
ATOM 825 C CA . ASN A 1 98 ? 11.557 -2.564 6.498 1.00 64.62 98 ASN A CA 1
ATOM 826 C C . ASN A 1 98 ? 11.937 -3.363 5.234 1.00 64.62 98 ASN A C 1
ATOM 828 O O . ASN A 1 98 ? 12.902 -3.013 4.563 1.00 64.62 98 ASN A O 1
ATOM 832 N N . VAL A 1 99 ? 11.224 -4.449 4.924 1.00 64.25 99 VAL A N 1
ATOM 833 C CA . VAL A 1 99 ? 11.471 -5.277 3.742 1.00 64.25 99 VAL A CA 1
ATOM 834 C C . VAL A 1 99 ? 10.382 -4.989 2.721 1.00 64.25 99 VAL A C 1
ATOM 836 O O . VAL A 1 99 ? 9.223 -5.342 2.932 1.00 64.25 99 VAL A O 1
ATOM 839 N N . ILE A 1 100 ? 10.775 -4.351 1.621 1.00 70.25 100 ILE A N 1
ATOM 840 C CA . ILE A 1 100 ? 9.927 -4.095 0.458 1.00 70.25 100 ILE A CA 1
ATOM 841 C C . ILE A 1 100 ? 10.418 -5.021 -0.653 1.00 70.25 100 ILE A C 1
ATOM 843 O O . ILE A 1 100 ? 11.591 -4.978 -1.021 1.00 70.25 100 ILE A O 1
ATOM 847 N N . MET A 1 101 ? 9.535 -5.877 -1.164 1.00 71.56 101 MET A N 1
ATOM 848 C CA . MET A 1 101 ? 9.806 -6.688 -2.349 1.00 71.56 101 MET A CA 1
ATOM 849 C C . MET A 1 101 ? 9.138 -6.018 -3.545 1.00 71.56 101 MET A C 1
ATOM 851 O O . MET A 1 101 ? 7.919 -5.858 -3.557 1.00 71.56 101 MET A O 1
ATOM 855 N N . CYS A 1 102 ? 9.932 -5.631 -4.539 1.00 78.69 102 CYS A N 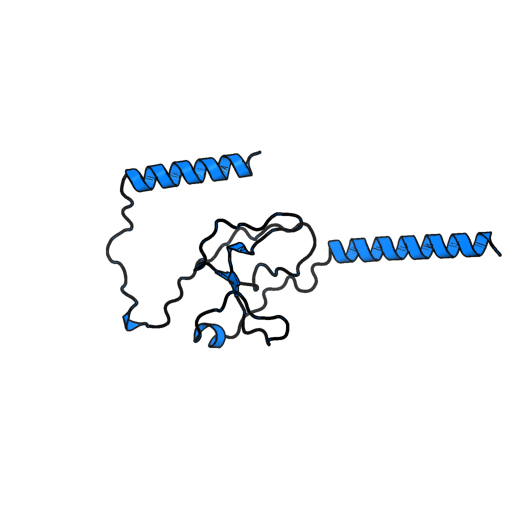1
ATOM 856 C CA . CYS A 1 102 ? 9.425 -5.151 -5.819 1.00 78.69 102 CYS A CA 1
ATOM 857 C C . CYS A 1 102 ? 9.438 -6.315 -6.809 1.00 78.69 102 CYS A C 1
ATOM 859 O O . CYS A 1 102 ? 10.467 -6.969 -6.978 1.00 78.69 102 CYS A O 1
ATOM 861 N N . LEU A 1 103 ? 8.297 -6.573 -7.444 1.00 79.12 103 LEU A N 1
ATOM 862 C CA . LEU A 1 103 ? 8.172 -7.556 -8.512 1.00 79.12 103 LEU A CA 1
ATOM 863 C C . LEU A 1 103 ? 7.679 -6.849 -9.767 1.00 79.12 103 LEU A C 1
ATOM 865 O O . LEU A 1 103 ? 6.725 -6.076 -9.708 1.00 79.12 103 LEU A O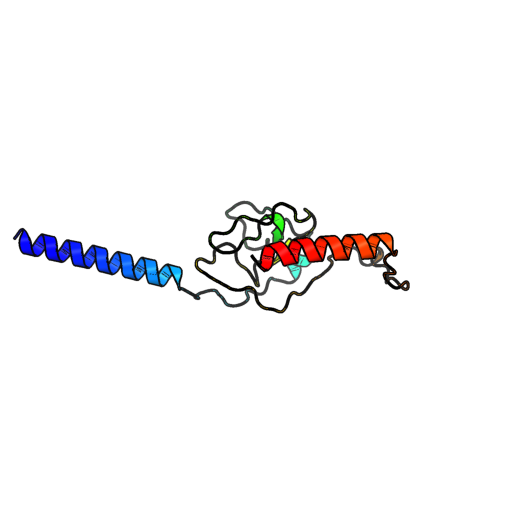 1
ATOM 869 N N . GLU A 1 104 ? 8.321 -7.141 -10.889 1.00 81.44 104 GLU A N 1
ATOM 870 C CA . GLU A 1 104 ? 7.837 -6.751 -12.205 1.00 81.44 104 GLU A CA 1
ATOM 871 C C . GLU A 1 104 ? 7.004 -7.901 -12.772 1.00 81.44 104 GLU A C 1
ATOM 873 O O . GLU A 1 104 ? 7.437 -9.056 -12.772 1.00 81.44 104 GLU A O 1
ATOM 878 N N . TRP A 1 105 ? 5.784 -7.599 -13.210 1.00 78.81 105 TRP A N 1
ATOM 879 C CA . TRP A 1 105 ? 4.876 -8.593 -13.769 1.00 78.81 105 TRP A CA 1
ATOM 880 C C . TRP A 1 105 ? 4.911 -8.532 -15.296 1.00 78.81 105 TRP A C 1
ATOM 882 O O . TRP A 1 105 ? 4.537 -7.521 -15.888 1.00 78.81 105 TRP A O 1
ATOM 892 N N . CYS A 1 106 ? 5.330 -9.629 -15.929 1.00 79.69 106 CYS A N 1
ATOM 893 C CA . CYS A 1 106 ? 5.312 -9.792 -17.378 1.00 79.69 106 CYS A CA 1
ATOM 894 C C . CYS A 1 106 ? 4.594 -11.106 -17.736 1.00 79.69 106 CYS A C 1
ATOM 896 O O . CYS A 1 106 ? 5.132 -12.176 -17.448 1.00 79.69 106 CYS A O 1
ATOM 898 N N . PRO A 1 107 ? 3.387 -11.059 -18.333 1.00 74.38 107 PRO A N 1
ATOM 899 C CA . PRO A 1 107 ? 2.628 -12.265 -18.672 1.00 74.38 107 PRO A CA 1
ATOM 900 C C . PRO A 1 107 ? 3.208 -13.004 -19.880 1.00 74.38 107 PRO A C 1
ATOM 902 O O . PRO A 1 107 ? 2.995 -14.204 -20.036 1.00 74.38 107 PRO A O 1
ATOM 905 N N . ASP A 1 108 ? 3.919 -12.289 -20.753 1.00 80.75 108 ASP A N 1
ATOM 906 C CA . ASP A 1 108 ? 4.515 -12.852 -21.956 1.00 80.75 108 ASP A CA 1
ATOM 907 C C . ASP A 1 108 ? 6.011 -13.082 -21.746 1.00 80.75 108 ASP A C 1
ATOM 909 O O . ASP A 1 108 ? 6.832 -12.172 -21.864 1.00 80.75 108 ASP A O 1
ATOM 913 N N . MET A 1 109 ? 6.375 -14.335 -21.483 1.00 79.31 109 MET A N 1
ATOM 914 C CA . MET A 1 109 ? 7.771 -14.742 -21.329 1.00 79.31 109 MET A CA 1
ATOM 915 C C . MET A 1 109 ? 8.623 -14.457 -22.574 1.00 79.31 109 MET A C 1
ATOM 917 O O . MET A 1 109 ? 9.835 -14.303 -22.441 1.00 79.31 109 MET A O 1
ATOM 921 N N . ALA A 1 110 ? 8.029 -14.363 -23.770 1.00 82.75 110 ALA A N 1
ATOM 922 C CA . ALA A 1 110 ? 8.768 -14.006 -24.980 1.00 82.75 110 ALA A CA 1
ATOM 923 C C . ALA A 1 110 ? 9.160 -12.518 -25.011 1.00 82.75 110 ALA A C 1
ATOM 925 O O . ALA A 1 110 ? 10.158 -12.164 -25.638 1.00 82.75 110 ALA A O 1
ATOM 926 N N . ALA A 1 111 ? 8.413 -11.659 -24.310 1.00 79.31 111 ALA A N 1
ATOM 927 C CA . ALA A 1 111 ? 8.726 -10.241 -24.148 1.00 79.31 111 ALA A CA 1
ATOM 928 C C . ALA A 1 111 ? 9.783 -9.985 -23.058 1.00 79.31 111 ALA A C 1
ATOM 930 O O . ALA A 1 111 ? 10.362 -8.898 -23.000 1.00 79.31 111 ALA A O 1
ATOM 931 N N . VAL A 1 112 ? 10.072 -10.979 -22.208 1.00 82.25 112 VAL A N 1
ATOM 932 C CA . VAL A 1 112 ? 11.087 -10.871 -21.155 1.00 82.25 112 VAL A CA 1
ATOM 933 C C . VAL A 1 112 ? 12.481 -10.962 -21.770 1.00 82.25 112 VAL A C 1
ATOM 935 O O . VAL A 1 112 ? 13.029 -12.040 -22.005 1.00 82.25 112 VAL A O 1
ATOM 938 N N . VAL A 1 113 ? 13.100 -9.805 -21.990 1.00 79.25 113 VAL A N 1
ATOM 939 C CA . VAL A 1 113 ? 14.505 -9.717 -22.387 1.00 79.25 113 VAL A CA 1
ATOM 940 C C . VAL A 1 113 ? 15.342 -9.427 -21.152 1.00 79.25 113 VAL A C 1
ATOM 942 O O . VAL A 1 113 ? 15.202 -8.389 -20.509 1.00 79.25 113 VAL A O 1
ATOM 945 N N . ARG A 1 114 ? 16.262 -10.336 -20.815 1.00 73.75 114 ARG A N 1
ATOM 946 C CA . ARG A 1 114 ? 17.237 -10.072 -19.755 1.00 73.75 114 ARG A CA 1
ATOM 947 C C . ARG A 1 114 ? 18.163 -8.948 -20.209 1.00 73.75 114 ARG A C 1
ATOM 949 O O . ARG A 1 114 ? 18.981 -9.165 -21.106 1.00 73.75 114 ARG A O 1
ATOM 956 N N . SER A 1 115 ? 18.064 -7.784 -19.568 1.00 72.38 115 SER A N 1
ATOM 957 C CA . SER A 1 115 ? 19.021 -6.707 -19.811 1.00 72.38 115 SER A CA 1
ATOM 958 C C . SER A 1 115 ? 20.436 -7.198 -19.497 1.00 72.38 115 SER A C 1
ATOM 960 O O . SER A 1 115 ? 20.696 -7.769 -18.434 1.00 72.38 115 SER A O 1
ATOM 962 N N . LYS A 1 116 ? 21.343 -7.015 -20.458 1.00 70.69 116 LYS A N 1
ATOM 963 C CA . LYS A 1 116 ? 22.786 -7.254 -20.295 1.00 70.69 116 LYS A CA 1
ATOM 964 C C . LYS A 1 116 ? 23.547 -5.964 -20.007 1.00 70.69 116 LYS A C 1
ATOM 966 O O . LYS A 1 116 ? 24.709 -6.019 -19.617 1.00 70.69 116 LYS A O 1
ATOM 971 N N . GLU A 1 117 ? 22.895 -4.830 -20.212 1.00 70.19 117 GLU A N 1
ATOM 972 C CA . GLU A 1 117 ? 23.440 -3.515 -19.934 1.00 70.19 117 GLU A CA 1
ATOM 973 C C . GLU A 1 117 ? 23.102 -3.168 -18.486 1.00 70.19 117 GLU A 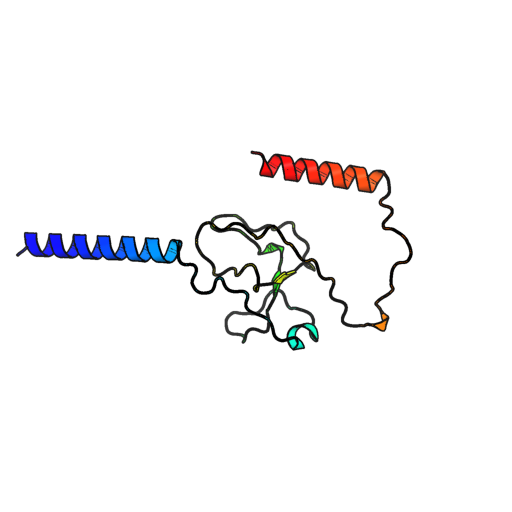C 1
ATOM 975 O O . GLU A 1 117 ? 21.967 -3.347 -18.032 1.00 70.19 117 GLU A O 1
ATOM 980 N N . GLY A 1 118 ? 24.106 -2.722 -17.730 1.00 63.56 118 GLY A N 1
ATOM 981 C CA . GLY A 1 118 ? 23.841 -2.113 -16.433 1.00 63.56 118 GLY A CA 1
ATOM 982 C C . GLY A 1 118 ? 22.935 -0.902 -16.637 1.00 63.56 118 GLY A C 1
ATOM 983 O O . GLY A 1 118 ? 23.087 -0.199 -17.635 1.00 63.56 118 GLY A O 1
ATOM 984 N N . LEU A 1 119 ? 22.013 -0.658 -15.702 1.00 64.31 119 LEU A N 1
ATOM 985 C CA . LEU A 1 119 ? 21.263 0.598 -15.612 1.00 64.31 119 LEU A CA 1
ATOM 986 C C . LEU A 1 119 ? 22.257 1.732 -15.324 1.00 64.31 119 LEU A C 1
ATOM 988 O O . LEU A 1 119 ? 22.441 2.154 -14.185 1.00 64.31 119 LEU A O 1
ATOM 992 N N . MET A 1 120 ? 22.971 2.167 -16.357 1.00 69.31 120 MET A N 1
ATOM 993 C CA . MET A 1 120 ? 23.823 3.341 -16.323 1.00 69.31 120 MET A CA 1
ATOM 994 C C . MET A 1 120 ? 22.889 4.532 -16.453 1.00 69.31 120 MET A C 1
ATOM 996 O O . MET A 1 120 ? 22.594 4.983 -17.555 1.00 69.31 120 MET A O 1
ATOM 1000 N N . LEU A 1 121 ? 22.381 4.996 -15.314 1.00 74.62 121 LEU A N 1
ATOM 1001 C CA . LEU A 1 121 ? 21.738 6.299 -15.246 1.00 74.62 121 LEU A CA 1
ATOM 1002 C C . LEU A 1 121 ? 22.750 7.333 -15.743 1.00 74.62 121 LEU A C 1
ATOM 1004 O O . LEU A 1 121 ? 23.888 7.360 -15.262 1.00 74.62 121 LEU A O 1
ATOM 1008 N N . SER A 1 122 ? 22.347 8.168 -16.693 1.00 85.94 122 SER A N 1
ATOM 1009 C CA . SER A 1 122 ? 23.137 9.332 -17.084 1.00 85.94 122 SER A CA 1
ATOM 1010 C C . SER A 1 122 ? 23.372 10.247 -15.875 1.00 85.94 122 SER A C 1
ATOM 1012 O O . SER A 1 122 ? 22.600 10.233 -14.916 1.00 85.94 122 SER A O 1
ATOM 1014 N N . GLU A 1 123 ? 24.418 11.077 -15.907 1.00 86.12 123 GLU A N 1
ATOM 1015 C CA . GLU A 1 123 ? 24.697 12.021 -14.809 1.00 86.12 123 GLU A CA 1
ATOM 1016 C C . GLU A 1 123 ? 23.492 12.924 -14.497 1.00 86.12 123 GLU A C 1
ATOM 1018 O O . GLU A 1 123 ? 23.214 13.212 -13.334 1.00 86.12 123 GLU A O 1
ATOM 1023 N N . ALA A 1 124 ? 22.732 13.309 -15.527 1.00 88.25 124 ALA A N 1
ATOM 1024 C CA . ALA A 1 124 ? 21.520 14.107 -15.374 1.00 88.25 124 ALA A CA 1
ATOM 1025 C C . ALA A 1 124 ? 20.408 13.343 -14.632 1.00 88.25 124 ALA A C 1
ATOM 1027 O O . ALA A 1 124 ? 19.775 13.891 -13.731 1.00 88.25 124 ALA A O 1
ATOM 1028 N N . GLU A 1 125 ? 20.187 12.068 -14.968 1.00 86.19 125 GLU A N 1
ATOM 1029 C CA . GLU A 1 125 ? 19.190 11.229 -14.290 1.00 86.19 125 GLU A CA 1
ATOM 1030 C C . GLU A 1 125 ? 19.594 10.921 -12.844 1.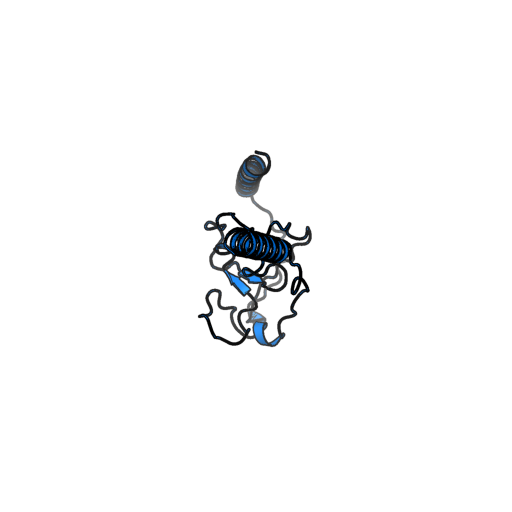00 86.19 125 GLU A C 1
ATOM 1032 O O . GLU A 1 125 ? 18.738 10.902 -11.958 1.00 86.19 125 GLU A O 1
ATOM 1037 N N . GLN A 1 126 ? 20.892 10.731 -12.582 1.00 84.69 126 GLN A N 1
ATOM 1038 C CA . GLN A 1 126 ? 21.414 10.552 -11.225 1.00 84.69 126 GLN A CA 1
ATOM 1039 C C . GLN A 1 126 ? 21.174 11.797 -10.370 1.00 84.69 126 GLN A C 1
ATOM 1041 O O . GLN A 1 126 ? 20.630 11.679 -9.273 1.00 84.69 126 GLN A O 1
ATOM 1046 N N . GLN A 1 127 ? 21.501 12.987 -10.886 1.00 88.50 127 GLN A N 1
ATOM 1047 C CA . GLN A 1 127 ? 21.255 14.250 -10.184 1.00 88.50 127 GLN A CA 1
ATOM 1048 C C . GLN A 1 127 ? 19.767 14.462 -9.903 1.00 88.50 127 GLN A C 1
ATOM 1050 O O . GLN A 1 127 ? 19.390 14.798 -8.782 1.00 88.50 127 GLN A O 1
ATOM 1055 N N . GLN A 1 128 ? 18.905 14.204 -10.888 1.00 89.12 128 GLN A N 1
ATOM 1056 C CA . GLN A 1 128 ? 17.463 14.327 -10.703 1.00 89.12 128 GLN A CA 1
ATOM 1057 C C . GLN A 1 128 ? 16.941 13.347 -9.641 1.00 89.12 128 GLN A C 1
ATOM 1059 O O . GLN A 1 128 ? 16.125 13.724 -8.797 1.00 89.12 128 GLN A O 1
ATOM 1064 N N . MET A 1 129 ? 17.415 12.099 -9.649 1.00 85.69 129 MET A N 1
ATOM 1065 C CA . MET A 1 129 ? 17.064 11.108 -8.632 1.00 85.69 129 MET A CA 1
ATOM 1066 C C . MET A 1 129 ? 17.522 11.555 -7.237 1.00 85.69 129 MET A C 1
ATOM 1068 O O . MET A 1 129 ? 16.743 11.475 -6.286 1.00 85.69 129 MET A O 1
ATOM 1072 N N . GLU A 1 130 ? 18.751 12.056 -7.100 1.00 86.94 130 GLU A N 1
ATOM 1073 C CA . GLU A 1 130 ? 19.278 12.567 -5.832 1.00 86.94 130 GLU A CA 1
ATOM 1074 C C . GLU A 1 130 ? 18.473 13.760 -5.308 1.00 86.94 130 GLU A C 1
ATOM 1076 O O . GLU A 1 130 ? 18.118 13.789 -4.128 1.00 86.94 130 GLU A O 1
ATOM 1081 N N . GLU A 1 131 ? 18.116 14.715 -6.169 1.00 90.38 131 GLU A N 1
ATOM 1082 C CA . GLU A 1 131 ? 17.276 15.853 -5.786 1.00 90.38 131 GLU A CA 1
ATOM 1083 C C . GLU A 1 131 ? 15.901 15.403 -5.281 1.00 90.38 131 GLU A C 1
ATOM 1085 O O . GLU A 1 131 ? 15.425 15.890 -4.248 1.00 90.38 131 GLU A O 1
ATOM 1090 N N . GLN A 1 132 ? 15.271 14.448 -5.973 1.00 84.38 132 GLN A N 1
ATOM 1091 C CA . GLN A 1 132 ? 13.992 13.869 -5.560 1.00 84.38 132 GLN A CA 1
ATOM 1092 C C . GLN A 1 132 ? 14.119 13.137 -4.218 1.00 84.38 132 GLN A C 1
ATOM 1094 O O . GLN A 1 132 ? 13.303 13.350 -3.319 1.00 84.38 132 GLN A O 1
ATOM 1099 N N . LEU A 1 133 ? 15.172 12.339 -4.026 1.00 82.69 133 LEU A N 1
ATOM 1100 C CA . LEU A 1 133 ? 15.436 11.658 -2.756 1.00 82.69 133 LEU A CA 1
ATOM 1101 C C . LEU A 1 133 ? 15.668 12.652 -1.614 1.00 82.69 133 LEU A C 1
ATOM 1103 O O . LEU A 1 133 ? 15.141 12.454 -0.520 1.00 82.69 133 LEU A O 1
ATOM 1107 N N . GLN A 1 134 ? 16.380 13.755 -1.855 1.00 82.31 134 GLN A N 1
ATOM 1108 C CA . GLN A 1 134 ? 16.552 14.816 -0.861 1.00 82.31 134 GLN A CA 1
ATOM 1109 C C . GLN A 1 134 ? 15.243 15.548 -0.542 1.00 82.31 134 GLN A C 1
ATOM 1111 O O . GLN A 1 134 ? 15.038 15.974 0.596 1.00 82.31 134 GLN A O 1
ATOM 1116 N N . GLN A 1 135 ? 14.349 15.732 -1.517 1.00 77.81 135 GLN A N 1
ATOM 1117 C CA . GLN A 1 135 ? 13.012 16.277 -1.260 1.00 77.81 135 GLN A CA 1
ATOM 1118 C C . GLN A 1 135 ? 12.184 15.324 -0.393 1.00 77.81 135 GLN A C 1
ATOM 1120 O O . GLN A 1 135 ? 11.632 15.755 0.619 1.00 77.81 135 GLN A O 1
ATOM 1125 N N . VAL A 1 136 ? 12.161 14.031 -0.727 1.00 75.25 136 VAL A N 1
ATOM 1126 C CA . VAL A 1 136 ? 11.483 13.001 0.076 1.00 75.25 136 VAL A CA 1
ATOM 1127 C C . VAL A 1 136 ? 12.061 12.952 1.490 1.00 75.25 136 VAL A C 1
ATOM 1129 O O . VAL A 1 136 ? 11.310 12.953 2.460 1.00 75.25 136 VAL A O 1
ATOM 1132 N N . TRP A 1 137 ? 13.387 12.981 1.630 1.00 72.31 137 TRP A N 1
ATOM 1133 C CA . TRP A 1 137 ? 14.046 12.982 2.933 1.00 72.31 137 TRP A CA 1
ATOM 1134 C C . TRP A 1 137 ? 13.667 14.201 3.777 1.00 72.31 137 TRP A C 1
ATOM 1136 O O . TRP A 1 137 ? 13.331 14.054 4.950 1.00 72.31 137 TRP A O 1
ATOM 1146 N N . ARG A 1 138 ? 13.644 15.401 3.180 1.00 77.38 138 ARG A N 1
ATOM 1147 C CA . ARG A 1 138 ? 13.201 16.625 3.869 1.00 77.38 138 ARG A CA 1
ATOM 1148 C C . ARG A 1 138 ? 11.760 16.527 4.367 1.00 77.38 138 ARG A C 1
ATOM 1150 O O . ARG A 1 138 ? 11.485 17.010 5.457 1.00 77.38 138 ARG A O 1
ATOM 1157 N N . LEU A 1 139 ? 10.874 15.884 3.606 1.00 70.75 139 LEU A N 1
ATOM 1158 C CA . LEU A 1 139 ? 9.479 15.653 4.000 1.00 70.75 139 LEU A CA 1
ATOM 1159 C C . LEU A 1 139 ? 9.324 14.589 5.097 1.00 70.75 139 LEU A C 1
ATOM 1161 O O . LEU A 1 139 ? 8.342 14.615 5.832 1.00 70.75 139 LEU A O 1
ATOM 1165 N N . LEU A 1 140 ? 10.252 13.634 5.196 1.00 60.31 140 LEU A N 1
ATOM 1166 C CA . LEU A 1 140 ? 10.225 12.583 6.221 1.00 60.31 140 LEU A CA 1
ATOM 1167 C C . LEU A 1 140 ? 10.914 12.997 7.531 1.00 60.31 140 LEU A C 1
ATOM 1169 O O . LEU A 1 140 ? 10.627 12.400 8.567 1.00 60.31 140 LEU A O 1
ATOM 1173 N N . ALA A 1 141 ? 11.824 13.976 7.486 1.00 67.12 141 ALA A N 1
ATOM 1174 C CA . ALA A 1 141 ? 12.605 14.448 8.633 1.00 67.12 141 ALA A CA 1
ATOM 1175 C C . ALA A 1 141 ? 11.999 15.665 9.369 1.00 67.12 141 ALA A C 1
ATOM 1177 O O . ALA A 1 141 ? 12.561 16.089 10.380 1.00 67.12 141 ALA A O 1
ATOM 1178 N N . SER A 1 142 ? 10.890 16.226 8.872 1.00 44.66 142 SER A N 1
ATOM 1179 C CA . SER A 1 142 ? 10.089 17.281 9.521 1.00 44.66 142 SER A CA 1
ATOM 1180 C C . SER A 1 142 ? 8.931 16.703 10.326 1.00 44.66 142 SER A C 1
ATOM 1182 O O . SER A 1 142 ? 8.688 17.194 11.448 1.00 44.66 142 SER A O 1
#

Sequence (142 aa):
QEQEQQRQQEKEQEIEIEKFADLFYSREEEEPTSWPLDNLDHKPQADAPPGRPAHAAFYAARAFHLFKRVPLRTLPDDMLVSDNYFNKRWSGFRRPKNVIMCLEWCPDMAAVVRSKEGLMLSEAEQQQMEEQLQQVWRLLAS

Organism: NCBI:txid73025

Secondary structure (DSSP, 8-state):
-HHHHHHHHHHHHHHHHHHHHHHHH--TT-S--PPPGGGGSS---S-PPTT--S---EEEGGG---TTSPP-TTS-TT-EEETTT--TT--S-----S--------S-TTT-----S-----HHHHHHHHHHHHHHHHHH--

pLDDT: mean 75.38, std 10.0, range [44.19, 90.38]

Foldseek 3Di:
DVVVVVVVVVVVVVVVVVVVVCLQVDCVVQAQDDDDPVLLLDQQDQDDDPPDPPSNQKHAQQQDDFAPGHGNVPDDRSDIDGCRQPNPPRHYGDDGDPDDDDDDRDNDPVPDDDDPDDPPQDPVRVVVVVVVVVVVVVVVVD